Protein AF-U1S222-F1 (afdb_monomer_lite)

Radius of gyration: 17.75 Å; chains: 1; bounding box: 54×24×32 Å

Sequence (61 aa):
MWEVLPLCGATPDGATGTPAVVIDMTPVRDRSGPARLLGVVPGRSKKVLKTWLAARDELWK

Structure (mmCIF, N/CA/C/O backbone):
data_AF-U1S222-F1
#
_entry.id   AF-U1S222-F1
#
loop_
_atom_site.group_PDB
_atom_site.id
_atom_site.type_symbol
_atom_site.label_atom_id
_atom_site.label_alt_id
_atom_site.label_comp_id
_atom_site.label_asym_id
_atom_site.label_entity_id
_atom_site.label_seq_id
_atom_site.pdbx_PDB_ins_code
_atom_site.Cartn_x
_atom_site.Cartn_y
_atom_site.Cartn_z
_atom_site.occupancy
_atom_site.B_iso_or_equiv
_atom_site.auth_seq_id
_atom_site.auth_comp_id
_atom_site.auth_asym_id
_atom_site.auth_atom_id
_atom_site.pdbx_PDB_model_num
ATOM 1 N N . MET A 1 1 ? 34.833 -12.674 0.939 1.00 36.31 1 MET A N 1
ATOM 2 C CA . MET A 1 1 ? 34.771 -12.239 -0.468 1.00 36.31 1 MET A CA 1
ATOM 3 C C . MET A 1 1 ? 33.384 -12.567 -0.998 1.00 36.31 1 MET A C 1
ATOM 5 O O . MET A 1 1 ? 33.081 -13.728 -1.226 1.00 36.31 1 MET A O 1
ATOM 9 N N . TRP A 1 2 ? 32.488 -11.587 -1.050 1.00 32.88 2 TRP A N 1
ATOM 10 C CA . TRP A 1 2 ? 31.240 -11.722 -1.796 1.00 32.88 2 TRP A CA 1
ATOM 11 C C . TRP A 1 2 ? 31.211 -10.536 -2.752 1.00 32.88 2 TRP A C 1
ATOM 13 O O . TRP A 1 2 ? 31.201 -9.381 -2.334 1.00 32.88 2 TRP A O 1
ATOM 23 N N . GLU A 1 3 ? 31.383 -10.855 -4.027 1.00 39.06 3 GLU A N 1
ATOM 24 C CA . GLU A 1 3 ? 31.551 -9.895 -5.108 1.00 39.06 3 GLU A CA 1
ATOM 25 C C . GLU A 1 3 ? 30.205 -9.239 -5.419 1.00 39.06 3 GLU A C 1
ATOM 27 O O . GLU A 1 3 ? 29.233 -9.906 -5.784 1.00 39.06 3 GLU A O 1
ATOM 32 N N . VAL A 1 4 ? 30.155 -7.918 -5.261 1.00 52.56 4 VAL A N 1
ATOM 33 C CA . VAL A 1 4 ? 29.004 -7.086 -5.612 1.00 52.56 4 VAL A CA 1
ATOM 34 C C . VAL A 1 4 ? 29.172 -6.662 -7.071 1.00 52.56 4 VAL A C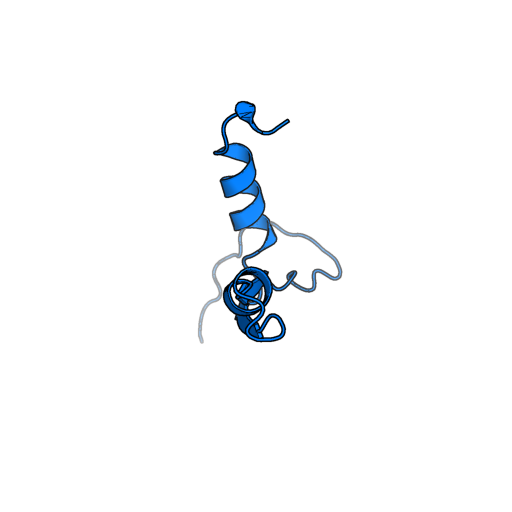 1
ATOM 36 O O . VAL A 1 4 ? 29.866 -5.696 -7.374 1.00 52.56 4 VAL A O 1
ATOM 39 N N . LEU A 1 5 ? 28.561 -7.409 -7.992 1.00 40.91 5 LEU A N 1
ATOM 40 C CA . LEU A 1 5 ? 28.487 -7.035 -9.409 1.00 40.91 5 LEU A CA 1
ATOM 41 C C . LEU A 1 5 ? 27.438 -5.926 -9.641 1.00 40.91 5 LEU A C 1
ATOM 43 O O . LEU A 1 5 ? 26.502 -5.777 -8.850 1.00 40.91 5 LEU A O 1
ATOM 47 N N . PRO A 1 6 ? 27.619 -5.099 -10.688 1.00 43.88 6 PRO A N 1
ATOM 48 C CA . PRO A 1 6 ? 27.297 -3.681 -10.657 1.00 43.88 6 PRO A CA 1
ATOM 49 C C . PRO A 1 6 ? 25.792 -3.445 -10.707 1.00 43.88 6 PRO A C 1
ATOM 51 O O . PRO A 1 6 ? 25.098 -3.828 -11.650 1.00 43.88 6 PRO A O 1
ATOM 54 N N . LEU A 1 7 ? 25.304 -2.764 -9.673 1.00 41.84 7 LEU A N 1
ATOM 55 C CA . LEU A 1 7 ? 23.949 -2.251 -9.603 1.00 41.84 7 LEU A CA 1
ATOM 56 C C . LEU A 1 7 ? 23.735 -1.310 -10.797 1.00 41.84 7 LEU A C 1
ATOM 58 O O . LEU A 1 7 ? 24.454 -0.322 -10.953 1.00 41.84 7 LEU A O 1
ATOM 62 N N . CYS A 1 8 ? 22.775 -1.646 -11.661 1.00 38.81 8 CYS A N 1
ATOM 63 C CA . CYS A 1 8 ? 22.372 -0.805 -12.779 1.00 38.81 8 CYS A CA 1
ATOM 64 C C . CYS A 1 8 ? 22.157 0.642 -12.321 1.0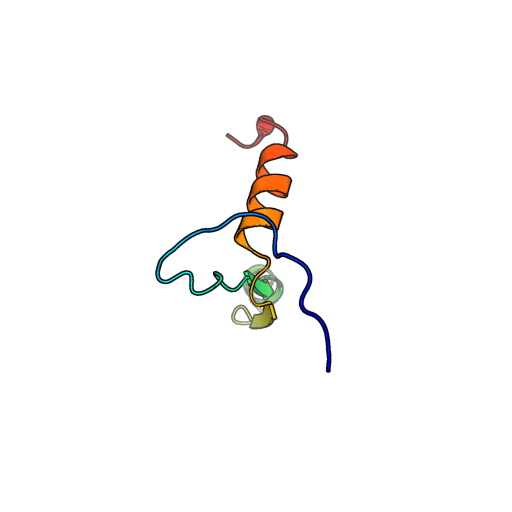0 38.81 8 CYS A C 1
ATOM 66 O O . CYS A 1 8 ? 21.217 0.9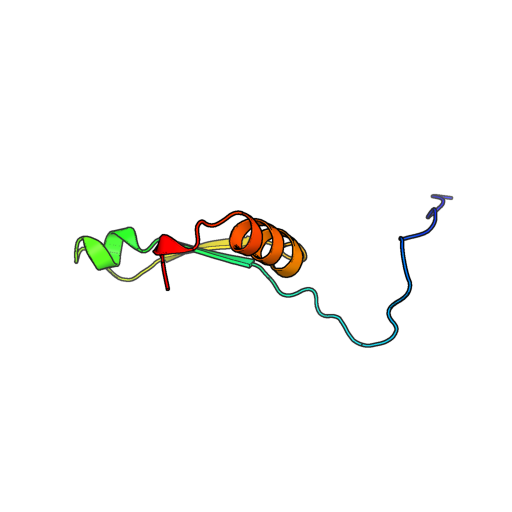15 -11.580 1.00 38.81 8 CYS A O 1
ATOM 68 N N . GLY A 1 9 ? 22.979 1.543 -12.859 1.00 37.06 9 GLY A N 1
ATOM 69 C CA . GLY A 1 9 ? 22.682 2.964 -12.981 1.00 37.06 9 GLY A CA 1
ATOM 70 C C . GLY A 1 9 ? 22.792 3.752 -11.682 1.00 37.06 9 GLY A C 1
ATOM 71 O O . GLY A 1 9 ? 21.912 3.721 -10.830 1.00 37.06 9 GLY A O 1
ATOM 72 N N . ALA A 1 10 ? 23.861 4.536 -11.594 1.00 45.69 10 ALA A N 1
ATOM 73 C CA . ALA A 1 10 ? 24.044 5.588 -10.613 1.00 45.69 10 ALA A CA 1
ATOM 74 C C . ALA A 1 10 ? 22.784 6.459 -10.426 1.00 45.69 10 ALA A C 1
ATOM 76 O O . ALA A 1 10 ? 22.174 6.935 -11.383 1.00 45.69 10 ALA A O 1
ATOM 77 N N . THR A 1 11 ? 22.442 6.750 -9.176 1.00 44.69 11 THR A N 1
ATOM 78 C CA . THR A 1 11 ? 21.819 8.026 -8.813 1.00 44.69 11 THR A CA 1
ATOM 79 C C . THR A 1 11 ? 22.498 8.487 -7.529 1.00 44.69 11 THR A C 1
ATOM 81 O O . THR A 1 11 ? 22.381 7.792 -6.517 1.00 44.69 11 THR A O 1
ATOM 84 N N . PRO A 1 12 ? 23.263 9.588 -7.558 1.00 56.09 12 PRO A N 1
ATOM 85 C CA . PRO A 1 12 ? 23.792 10.168 -6.345 1.00 56.09 12 PRO A CA 1
ATOM 86 C C . PRO A 1 12 ? 22.661 10.886 -5.601 1.00 56.09 12 PRO A C 1
ATOM 88 O O . PRO A 1 12 ? 21.800 11.519 -6.209 1.00 56.09 12 PRO A O 1
ATOM 91 N N . ASP A 1 13 ? 22.740 10.775 -4.280 1.00 49.91 13 ASP A N 1
ATOM 92 C CA . ASP A 1 13 ? 22.013 11.515 -3.249 1.00 49.91 13 ASP A CA 1
ATOM 93 C C . ASP A 1 13 ? 20.622 10.999 -2.804 1.00 49.91 13 ASP A C 1
ATOM 95 O O . ASP A 1 13 ? 19.610 11.076 -3.498 1.00 49.91 13 ASP A O 1
ATOM 99 N N . GLY A 1 14 ? 20.583 10.476 -1.571 1.00 53.66 14 GLY A N 1
ATOM 100 C CA . GLY A 1 14 ? 19.419 10.563 -0.680 1.00 53.66 14 GLY A CA 1
ATOM 101 C C . GLY A 1 14 ? 18.129 9.799 -1.016 1.00 53.66 14 GLY A C 1
ATOM 102 O O . GLY A 1 14 ? 17.060 10.223 -0.580 1.00 53.66 14 GLY A O 1
ATOM 103 N N . ALA A 1 15 ? 18.151 8.685 -1.753 1.00 49.28 15 ALA A N 1
ATOM 104 C CA . ALA A 1 15 ? 16.922 7.938 -2.050 1.00 49.28 15 ALA A CA 1
ATOM 105 C C . ALA A 1 15 ? 16.520 6.965 -0.921 1.00 49.28 15 ALA A C 1
ATOM 107 O O . ALA A 1 15 ? 16.750 5.757 -1.004 1.00 49.28 15 ALA A O 1
ATOM 108 N N . THR A 1 16 ? 15.830 7.469 0.105 1.00 53.16 16 THR A N 1
ATOM 109 C CA . THR A 1 16 ? 14.970 6.636 0.961 1.00 53.16 16 THR A CA 1
ATOM 110 C C . THR A 1 16 ? 13.942 5.955 0.058 1.00 53.16 16 THR A C 1
ATOM 112 O O . THR A 1 16 ? 13.023 6.603 -0.446 1.00 53.16 16 THR A O 1
ATOM 115 N N . GLY A 1 17 ? 14.113 4.660 -0.222 1.00 61.78 17 GLY A N 1
ATOM 116 C CA . GLY A 1 17 ? 13.186 3.909 -1.065 1.00 61.78 17 GLY A CA 1
ATOM 117 C C . GLY A 1 17 ? 11.768 4.045 -0.518 1.00 61.78 17 GLY A C 1
ATOM 118 O O . GLY A 1 17 ? 11.501 3.594 0.592 1.00 61.78 17 GLY A O 1
ATOM 119 N N . THR A 1 18 ? 10.866 4.687 -1.268 1.00 63.03 18 THR A N 1
ATOM 120 C CA . 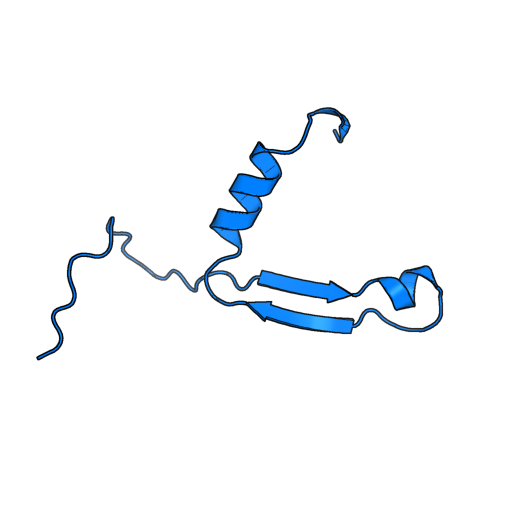THR A 1 18 ? 9.510 4.970 -0.783 1.00 63.03 18 THR A CA 1
ATOM 121 C C . THR A 1 18 ? 8.836 3.648 -0.392 1.00 63.03 18 THR A C 1
ATOM 123 O O . THR A 1 18 ? 8.729 2.750 -1.236 1.00 63.03 18 THR A O 1
ATOM 126 N N . PRO A 1 19 ? 8.418 3.459 0.866 1.00 67.50 19 PRO A N 1
ATOM 127 C CA . PRO A 1 19 ? 7.735 2.236 1.267 1.00 67.50 19 PRO A CA 1
ATOM 128 C C . PRO A 1 19 ? 6.362 2.148 0.584 1.00 67.50 19 PRO A C 1
ATOM 130 O O . PRO A 1 19 ? 5.679 3.156 0.416 1.00 67.50 19 PRO A O 1
ATOM 133 N N . ALA A 1 20 ? 5.957 0.951 0.155 1.00 77.75 20 ALA A N 1
ATOM 134 C CA . ALA A 1 20 ? 4.563 0.669 -0.198 1.00 77.75 20 ALA A CA 1
ATOM 135 C C . ALA A 1 20 ? 3.803 0.302 1.074 1.00 77.75 20 ALA A C 1
ATOM 137 O O . ALA A 1 20 ? 4.320 -0.450 1.898 1.00 77.75 20 ALA A O 1
ATOM 138 N N . VAL A 1 21 ? 2.571 0.786 1.199 1.00 83.31 21 VAL A N 1
ATOM 139 C CA . VAL A 1 21 ? 1.682 0.508 2.330 1.00 83.31 21 VAL A CA 1
ATOM 140 C C . VAL A 1 21 ? 0.429 -0.177 1.789 1.00 83.31 21 VAL A C 1
ATOM 142 O O . VAL A 1 21 ? -0.199 0.344 0.869 1.00 83.31 21 VAL A O 1
ATOM 145 N N . VAL A 1 22 ? 0.077 -1.345 2.330 1.00 85.69 22 VAL A N 1
ATOM 146 C CA . VAL A 1 22 ? -1.157 -2.071 1.987 1.00 85.69 22 VAL A CA 1
ATOM 147 C C . VAL A 1 22 ? -2.155 -1.889 3.123 1.00 85.69 22 VAL A C 1
ATOM 149 O O . VAL A 1 22 ? -1.909 -2.335 4.244 1.00 85.69 22 VAL A O 1
ATOM 152 N N . ILE A 1 23 ? -3.276 -1.230 2.831 1.00 92.19 23 ILE A N 1
ATOM 153 C CA . ILE A 1 23 ? -4.324 -0.918 3.807 1.00 92.19 23 ILE A CA 1
ATOM 154 C C . ILE A 1 23 ? -5.586 -1.692 3.437 1.00 92.19 23 ILE A C 1
ATOM 156 O O . ILE A 1 23 ? -6.085 -1.575 2.319 1.00 92.19 23 ILE A O 1
ATOM 160 N N . ASP A 1 24 ? -6.115 -2.450 4.391 1.00 90.69 24 ASP A N 1
ATOM 161 C CA . ASP A 1 24 ? -7.443 -3.037 4.298 1.00 90.69 24 ASP A CA 1
ATOM 162 C C . ASP A 1 24 ? -8.506 -1.983 4.614 1.00 90.69 24 ASP A C 1
ATOM 164 O O . ASP A 1 24 ? -8.542 -1.408 5.708 1.00 90.69 24 ASP A O 1
ATOM 168 N N . MET A 1 25 ? -9.377 -1.736 3.638 1.00 95.94 25 MET A N 1
ATOM 169 C CA . MET A 1 25 ? -10.512 -0.821 3.758 1.00 95.94 25 MET A CA 1
ATOM 170 C C . MET A 1 25 ? -11.844 -1.539 3.992 1.00 95.94 25 MET A C 1
ATOM 172 O O . MET A 1 25 ? -12.863 -0.865 4.151 1.00 95.94 25 MET A O 1
ATOM 176 N N . THR A 1 26 ? -11.863 -2.872 4.029 1.00 95.50 26 THR A N 1
ATOM 177 C CA . THR A 1 26 ? -13.082 -3.675 4.223 1.00 95.50 26 THR A CA 1
ATOM 178 C C . THR A 1 26 ? -13.863 -3.260 5.477 1.00 95.50 26 THR A C 1
ATOM 180 O O . THR A 1 26 ? -15.053 -2.972 5.348 1.00 95.50 26 THR A O 1
ATOM 183 N N . PRO A 1 27 ? -13.232 -3.047 6.654 1.00 95.69 27 PRO A N 1
ATOM 184 C CA . PRO A 1 27 ? -13.966 -2.652 7.858 1.00 95.69 27 PRO A CA 1
ATOM 185 C C . PRO A 1 27 ? -14.652 -1.286 7.741 1.00 95.69 27 PRO A C 1
ATOM 187 O O . PRO A 1 27 ? -15.723 -1.076 8.310 1.00 95.69 27 PRO A O 1
ATOM 190 N N . VAL A 1 28 ? -14.056 -0.363 6.976 1.00 96.69 28 VAL A N 1
ATOM 191 C CA . VAL A 1 28 ? -14.627 0.969 6.728 1.00 96.69 28 VAL A CA 1
ATOM 192 C C . VAL A 1 28 ? -15.840 0.861 5.812 1.00 96.69 28 VAL A C 1
ATOM 194 O O . VAL A 1 28 ? -16.855 1.512 6.058 1.00 96.69 28 VAL A O 1
ATOM 197 N N . ARG A 1 29 ? -15.752 0.023 4.771 1.00 94.62 29 ARG A N 1
ATOM 198 C CA . ARG A 1 29 ? -16.858 -0.233 3.835 1.00 94.62 29 ARG A CA 1
ATOM 199 C C . ARG A 1 29 ? -18.047 -0.881 4.539 1.00 94.62 29 ARG A C 1
ATOM 201 O O . ARG A 1 29 ? -19.173 -0.428 4.354 1.00 94.62 29 ARG A O 1
ATOM 208 N N . ASP A 1 30 ? -17.778 -1.847 5.410 1.00 97.25 30 ASP A N 1
ATOM 209 C CA . ASP A 1 30 ? -18.804 -2.601 6.136 1.00 97.25 30 ASP A CA 1
ATOM 210 C C . ASP A 1 30 ? -19.290 -1.889 7.407 1.00 97.25 30 ASP A C 1
ATOM 212 O O . ASP A 1 30 ? -20.131 -2.415 8.135 1.00 97.25 30 ASP A O 1
ATOM 216 N N . ARG A 1 31 ? -18.754 -0.695 7.706 1.00 94.69 31 ARG A N 1
ATOM 217 C CA . ARG A 1 31 ? -19.002 0.059 8.950 1.00 94.69 31 ARG A CA 1
ATOM 218 C C . ARG A 1 31 ? -18.759 -0.765 10.221 1.00 94.69 31 ARG A C 1
ATOM 220 O O . ARG A 1 31 ? -19.333 -0.480 11.269 1.00 94.69 31 ARG A O 1
ATOM 227 N N . SER A 1 32 ? -17.895 -1.771 10.136 1.00 96.62 32 SER A N 1
ATOM 228 C CA . SER A 1 32 ? -17.555 -2.676 11.235 1.00 96.62 32 SER A CA 1
ATOM 229 C C . SER A 1 32 ? -16.306 -2.230 1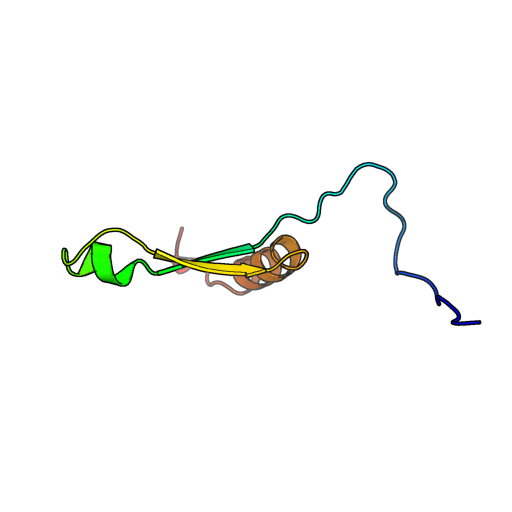1.997 1.00 96.62 32 SER A C 1
ATOM 231 O O . SER A 1 32 ? -16.004 -2.766 13.064 1.00 96.62 32 SER A O 1
ATOM 233 N N . GLY A 1 33 ? -15.577 -1.231 11.487 1.00 95.31 33 GLY A N 1
ATOM 234 C CA . GLY A 1 33 ? -14.458 -0.627 12.200 1.00 95.31 33 GLY A CA 1
ATOM 235 C C . GLY A 1 33 ? -13.545 0.239 11.328 1.00 95.31 33 GLY A C 1
ATOM 236 O O . GLY A 1 33 ? -13.845 0.506 10.164 1.00 95.31 33 GLY A O 1
ATOM 237 N N . PRO A 1 34 ? -12.413 0.695 11.884 1.00 96.00 34 PRO A N 1
ATOM 238 C CA . PRO A 1 34 ? -11.431 1.484 11.150 1.00 96.00 34 PRO A CA 1
ATOM 239 C C . PRO A 1 34 ? -10.628 0.628 10.162 1.00 96.00 34 PRO A C 1
ATOM 241 O O . PRO A 1 34 ? -10.511 -0.591 10.318 1.00 96.00 34 PRO A O 1
ATOM 244 N N . ALA A 1 35 ? -10.028 1.293 9.170 1.00 95.88 35 ALA A N 1
ATOM 245 C CA . ALA A 1 35 ? -9.081 0.673 8.249 1.00 95.88 35 ALA A CA 1
ATOM 246 C C . ALA A 1 35 ? -7.878 0.100 9.007 1.00 95.88 35 ALA A C 1
ATOM 248 O O . ALA A 1 35 ? -7.489 0.606 10.064 1.00 95.88 35 ALA A O 1
ATOM 249 N N . ARG A 1 36 ? -7.277 -0.954 8.456 1.00 93.44 36 ARG A N 1
ATOM 250 C CA . ARG A 1 36 ? -6.190 -1.689 9.114 1.00 93.44 36 ARG A CA 1
ATOM 251 C C . ARG A 1 36 ? -4.985 -1.786 8.19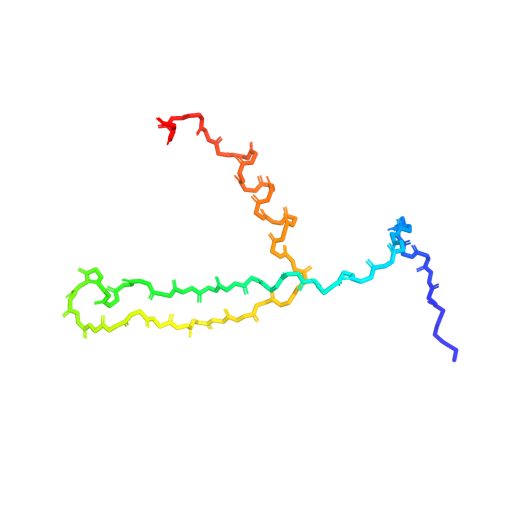3 1.00 93.44 36 ARG A C 1
ATOM 253 O O . ARG A 1 36 ? -5.123 -2.045 7.001 1.00 93.44 36 ARG A O 1
ATOM 260 N N . LEU A 1 37 ? -3.795 -1.582 8.747 1.00 91.88 37 LEU A N 1
ATOM 261 C CA . LEU A 1 37 ? -2.544 -1.771 8.020 1.00 91.88 37 LEU A CA 1
ATOM 262 C C . LEU A 1 37 ? -2.234 -3.269 7.931 1.00 91.88 37 LEU A C 1
ATOM 264 O O . LEU A 1 37 ? -2.035 -3.907 8.961 1.00 91.88 37 LEU A O 1
ATOM 268 N N . LEU A 1 38 ? -2.174 -3.817 6.717 1.00 87.69 38 LEU A N 1
ATOM 269 C CA . LEU A 1 38 ? -1.825 -5.225 6.496 1.00 87.69 38 LEU A CA 1
ATOM 270 C C . LEU A 1 38 ? -0.324 -5.439 6.297 1.00 87.69 38 LEU A C 1
ATOM 272 O O . LEU A 1 38 ? 0.189 -6.513 6.597 1.00 87.69 38 LEU A O 1
ATOM 276 N N . GLY A 1 39 ? 0.399 -4.436 5.796 1.00 83.69 39 GLY A N 1
ATOM 277 C CA . GLY A 1 39 ? 1.840 -4.562 5.617 1.00 83.69 39 GLY A CA 1
ATOM 278 C C . GLY A 1 39 ? 2.506 -3.340 5.004 1.00 83.69 39 GLY A C 1
ATOM 279 O O . GLY A 1 39 ? 1.878 -2.536 4.311 1.00 83.69 39 GLY A O 1
ATOM 280 N N . VAL A 1 40 ? 3.811 -3.236 5.256 1.00 81.31 40 VAL A N 1
ATOM 281 C CA . VAL A 1 40 ? 4.702 -2.227 4.679 1.00 81.31 40 VAL A CA 1
ATOM 282 C C . VAL A 1 40 ? 5.805 -2.953 3.920 1.00 81.31 40 VAL A C 1
ATOM 284 O O . VAL A 1 40 ? 6.534 -3.755 4.499 1.00 81.31 40 VAL A O 1
ATOM 287 N N . VAL A 1 41 ? 5.931 -2.688 2.620 1.00 73.06 41 VAL A N 1
ATOM 288 C CA . VAL A 1 41 ? 6.949 -3.307 1.763 1.00 73.06 41 VAL A CA 1
ATOM 289 C C . VAL A 1 41 ? 7.967 -2.243 1.344 1.00 73.06 41 VAL A C 1
ATOM 291 O O . VAL A 1 41 ? 7.629 -1.349 0.559 1.00 73.06 41 VAL A O 1
ATOM 294 N N . PRO A 1 42 ? 9.217 -2.303 1.836 1.00 65.94 42 PRO A N 1
ATOM 295 C CA . PRO A 1 42 ? 10.242 -1.336 1.466 1.00 65.94 42 PRO A CA 1
ATOM 296 C C . PRO A 1 42 ? 10.690 -1.507 0.003 1.00 65.94 42 PRO A C 1
ATOM 298 O O . PRO A 1 42 ? 10.752 -2.611 -0.536 1.00 65.94 42 PRO A O 1
ATOM 301 N N . GLY A 1 43 ? 11.020 -0.392 -0.657 1.00 67.19 43 GLY A N 1
ATOM 302 C CA . GLY A 1 43 ? 11.850 -0.392 -1.871 1.00 67.19 43 GLY A CA 1
ATOM 303 C C . GLY A 1 43 ? 11.223 -0.864 -3.195 1.00 67.19 43 GLY A C 1
ATOM 304 O O . GLY A 1 43 ? 11.951 -0.998 -4.175 1.00 67.19 43 GLY A O 1
ATOM 305 N N . ARG A 1 44 ? 9.905 -1.101 -3.291 1.00 68.25 44 ARG A N 1
ATOM 306 C CA . ARG A 1 44 ? 9.256 -1.567 -4.549 1.00 68.25 44 ARG A CA 1
ATOM 307 C C . ARG A 1 44 ? 8.105 -0.698 -5.063 1.00 68.25 44 ARG A C 1
ATOM 309 O O . ARG A 1 44 ? 7.697 -0.853 -6.215 1.00 68.25 44 ARG A O 1
ATOM 316 N N . SER A 1 45 ? 7.604 0.226 -4.248 1.00 71.94 45 SER A N 1
ATOM 317 C CA . SER A 1 45 ? 6.354 0.958 -4.498 1.00 71.94 45 SER A CA 1
ATOM 318 C C . SER A 1 45 ? 6.367 1.765 -5.802 1.00 71.94 45 SER A C 1
ATOM 320 O O . SER A 1 45 ? 5.471 1.623 -6.629 1.00 71.94 45 SER A O 1
ATOM 322 N N . LYS A 1 46 ? 7.420 2.557 -6.037 1.00 72.19 46 LYS A N 1
ATOM 323 C CA . LYS A 1 46 ? 7.497 3.497 -7.164 1.00 72.19 46 LYS A CA 1
ATOM 324 C C . LYS A 1 46 ? 7.489 2.800 -8.523 1.00 72.19 46 LYS A C 1
ATOM 326 O O . LYS A 1 46 ? 6.856 3.290 -9.451 1.00 72.19 46 LYS A O 1
ATOM 331 N N . LYS A 1 47 ? 8.193 1.672 -8.659 1.00 75.81 47 LYS A N 1
ATOM 332 C CA . LYS A 1 47 ? 8.269 0.930 -9.928 1.00 75.81 47 LYS A CA 1
ATOM 333 C C . LYS A 1 47 ? 6.962 0.191 -10.208 1.00 75.81 47 LYS A C 1
ATOM 335 O O . LYS A 1 47 ? 6.415 0.333 -11.293 1.00 75.81 47 LYS A O 1
ATOM 340 N N . VAL A 1 48 ? 6.445 -0.530 -9.213 1.00 75.62 48 VAL A N 1
ATOM 341 C CA . VAL A 1 48 ? 5.200 -1.303 -9.338 1.00 75.62 48 VAL A CA 1
ATOM 342 C C . VAL A 1 48 ? 4.003 -0.388 -9.600 1.00 75.62 48 VAL A C 1
ATOM 344 O O . VAL A 1 48 ? 3.223 -0.668 -10.503 1.00 75.62 48 VAL A O 1
ATOM 347 N N . LEU A 1 49 ? 3.896 0.741 -8.889 1.00 76.25 49 LEU A N 1
ATOM 348 C CA . LEU A 1 49 ? 2.818 1.711 -9.098 1.00 76.25 49 LEU A CA 1
ATOM 349 C C . LEU A 1 49 ? 2.863 2.319 -10.504 1.00 76.25 49 LEU A C 1
ATOM 351 O O . LEU A 1 49 ? 1.828 2.410 -11.152 1.00 76.25 49 LEU A O 1
ATOM 355 N N . LYS A 1 50 ? 4.048 2.692 -11.004 1.00 78.81 50 LYS A N 1
ATOM 356 C CA . LYS A 1 50 ? 4.199 3.203 -12.377 1.00 78.81 50 LYS A CA 1
ATOM 357 C C . LYS A 1 50 ? 3.773 2.175 -13.422 1.00 78.81 50 LYS A C 1
ATOM 359 O O . LYS A 1 50 ? 3.056 2.527 -14.349 1.00 78.81 50 LYS A O 1
ATOM 364 N N . THR A 1 51 ? 4.187 0.919 -13.262 1.00 80.81 51 THR A N 1
ATOM 365 C CA . THR A 1 51 ? 3.789 -0.169 -14.166 1.00 80.81 51 THR A CA 1
ATOM 366 C C . THR A 1 51 ? 2.283 -0.412 -14.123 1.00 80.81 51 THR A C 1
ATOM 368 O O . THR A 1 51 ? 1.664 -0.541 -15.172 1.00 80.81 51 THR A O 1
ATOM 371 N N . TRP A 1 52 ? 1.681 -0.422 -12.934 1.00 82.19 52 TRP A N 1
ATOM 372 C CA . TRP A 1 52 ? 0.238 -0.599 -12.780 1.00 82.19 52 TRP A CA 1
ATOM 373 C C . TRP A 1 52 ? -0.566 0.567 -13.366 1.00 82.19 52 TRP A C 1
ATOM 375 O O . TRP A 1 52 ? -1.558 0.333 -14.047 1.00 82.19 52 TRP A O 1
ATOM 385 N N . LEU A 1 53 ? -0.123 1.812 -13.150 1.00 80.94 53 LEU A N 1
ATOM 386 C CA . LEU A 1 53 ? -0.752 2.996 -13.745 1.00 80.94 53 LEU A CA 1
ATOM 387 C C . LEU A 1 53 ? -0.673 2.968 -15.275 1.00 80.94 53 LEU A C 1
ATOM 389 O O . LEU A 1 53 ? -1.657 3.286 -15.926 1.00 80.94 53 LEU A O 1
ATOM 393 N N . ALA A 1 54 ? 0.465 2.560 -15.844 1.00 83.50 54 ALA A N 1
ATOM 394 C CA . ALA A 1 54 ? 0.632 2.450 -17.294 1.00 83.50 54 ALA A CA 1
ATOM 395 C C . ALA A 1 54 ? -0.203 1.319 -17.919 1.00 83.50 54 ALA A C 1
ATOM 397 O O . ALA A 1 54 ? -0.540 1.390 -19.094 1.00 83.50 54 ALA A O 1
ATOM 398 N N . ALA A 1 55 ? -0.520 0.277 -17.146 1.00 83.94 55 ALA A N 1
ATOM 399 C CA . ALA A 1 55 ? -1.339 -0.849 -17.588 1.00 83.94 55 ALA A CA 1
ATOM 400 C C . ALA A 1 55 ? -2.850 -0.619 -17.406 1.00 83.94 55 ALA A C 1
ATOM 402 O O . ALA A 1 55 ? -3.642 -1.486 -17.773 1.00 83.94 55 ALA A O 1
ATOM 403 N N . ARG A 1 56 ? -3.264 0.502 -16.801 1.00 81.94 56 ARG A N 1
ATOM 404 C CA . ARG A 1 56 ? -4.680 0.810 -16.586 1.00 81.94 56 ARG A CA 1
ATOM 405 C C . ARG A 1 56 ? -5.288 1.505 -17.793 1.00 81.94 56 ARG A C 1
ATOM 407 O O . ARG A 1 56 ? -4.704 2.424 -18.352 1.00 81.94 56 ARG A O 1
ATOM 414 N N . ASP A 1 57 ? -6.489 1.052 -18.133 1.00 70.50 57 ASP A N 1
ATOM 415 C CA . ASP A 1 57 ? -7.292 1.597 -19.218 1.00 70.50 57 ASP A CA 1
ATOM 416 C C . ASP A 1 57 ? -7.716 3.048 -18.926 1.00 70.50 57 ASP A C 1
ATOM 418 O O . ASP A 1 57 ? -7.957 3.417 -17.770 1.00 70.50 57 ASP A O 1
ATOM 422 N N . GLU A 1 58 ? -7.828 3.868 -19.974 1.00 65.25 58 GLU A N 1
ATOM 423 C CA . GLU A 1 58 ? -8.126 5.314 -19.897 1.00 65.25 58 GLU A CA 1
ATOM 424 C C . GLU A 1 58 ? -9.503 5.613 -19.269 1.00 65.25 58 GLU A C 1
ATOM 426 O O . GLU A 1 58 ? -9.762 6.742 -18.856 1.00 65.25 58 GLU A O 1
ATOM 431 N N . LEU A 1 59 ? -10.367 4.599 -19.136 1.00 66.00 59 LEU A N 1
ATOM 432 C CA . LEU A 1 59 ? -11.765 4.697 -18.699 1.00 66.00 59 LEU A CA 1
ATOM 433 C C . LEU A 1 59 ? -11.982 5.231 -17.268 1.00 66.00 59 LEU A C 1
ATOM 435 O O . LEU A 1 59 ? -13.119 5.344 -16.823 1.00 66.00 59 LEU A O 1
ATOM 439 N N . TRP A 1 60 ? -10.911 5.500 -16.522 1.00 61.75 60 TRP A N 1
ATOM 440 C CA . TRP A 1 60 ? -10.962 5.963 -15.131 1.00 61.75 60 TRP A CA 1
ATOM 441 C C . TRP A 1 60 ? -10.740 7.479 -14.957 1.00 61.75 60 TRP A C 1
ATOM 443 O O . TRP A 1 60 ? -10.759 7.945 -13.817 1.00 61.75 60 TRP A O 1
ATOM 453 N N . LYS A 1 61 ? -10.482 8.236 -16.034 1.00 53.91 61 LYS A N 1
ATOM 454 C CA . LYS A 1 61 ? -10.321 9.699 -15.941 1.00 53.91 61 LYS A CA 1
ATOM 455 C C . LYS A 1 61 ? -11.628 10.413 -15.612 1.00 53.91 61 LYS A C 1
ATOM 457 O O . LYS A 1 61 ? -12.651 10.095 -16.253 1.00 53.91 61 LYS A O 1
#

Secondary structure (DSSP, 8-state):
----PPPSS---S----PPEEEEE-HHHHTTSS--EEEEEETT-HHHHHHHHHHTS-GGG-

Organism: NCBI:txid1321818

Foldseek 3Di:
DDDDDDDPDDDDDDDQFDKDWDKACVCVVVVVDDIDTPDIHGRCCPPVVVVVVVPDDPVPD

pLDDT: mean 71.57, std 19.35, range [32.88, 97.25]